Protein AF-A0A843GYS1-F1 (afdb_monomer_lite)

Structure (mmCIF, N/CA/C/O backbone):
data_AF-A0A843GYS1-F1
#
_entry.id   AF-A0A843GYS1-F1
#
loop_
_atom_site.group_PDB
_atom_site.id
_atom_site.type_symbol
_atom_site.label_atom_id
_atom_site.label_alt_id
_atom_site.label_comp_id
_atom_site.label_asym_id
_atom_site.label_entity_id
_atom_site.label_seq_id
_atom_site.pdbx_PDB_ins_code
_atom_site.Cartn_x
_atom_site.Cartn_y
_atom_site.Cartn_z
_atom_site.occupancy
_atom_site.B_iso_or_equi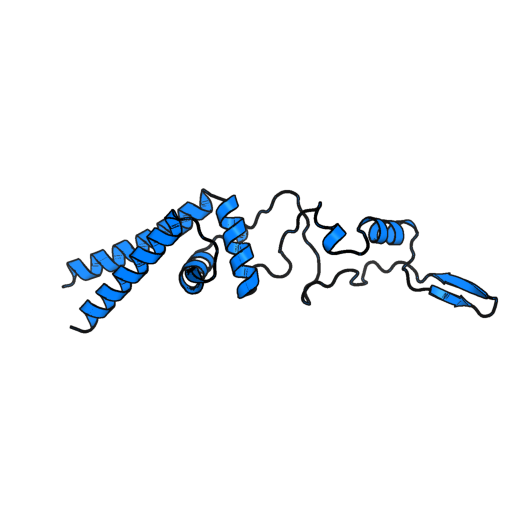v
_atom_site.auth_seq_id
_atom_site.auth_comp_id
_atom_site.auth_asym_id
_atom_site.auth_atom_id
_atom_site.pdbx_PDB_model_num
ATOM 1 N N . MET A 1 1 ? -19.217 -8.740 31.659 1.00 58.84 1 MET A N 1
ATOM 2 C CA . MET A 1 1 ? -17.855 -8.571 31.120 1.00 58.84 1 MET A CA 1
ATOM 3 C C . MET A 1 1 ? -17.724 -9.214 29.745 1.00 58.84 1 MET A C 1
ATOM 5 O O . MET A 1 1 ? -17.492 -8.463 28.813 1.00 58.84 1 MET A O 1
ATOM 9 N N . ASN A 1 2 ? -18.019 -10.513 29.574 1.00 72.31 2 ASN A N 1
ATOM 10 C CA . ASN A 1 2 ? -17.886 -11.196 28.269 1.00 72.31 2 ASN A CA 1
ATOM 11 C C . ASN A 1 2 ? -18.613 -10.509 27.099 1.00 72.31 2 ASN A C 1
ATOM 13 O O . ASN A 1 2 ? -17.998 -10.281 26.073 1.00 72.31 2 ASN A O 1
ATOM 17 N N . ASN A 1 3 ? -19.869 -10.076 27.270 1.00 86.62 3 ASN A N 1
ATOM 18 C CA . ASN A 1 3 ? -20.634 -9.476 26.164 1.00 86.62 3 ASN A CA 1
ATOM 19 C C . ASN A 1 3 ? -20.058 -8.137 25.653 1.00 86.62 3 ASN A C 1
ATOM 21 O O . ASN A 1 3 ? -20.211 -7.818 24.482 1.00 86.62 3 ASN A O 1
ATOM 25 N N . THR A 1 4 ? -19.425 -7.338 26.520 1.00 91.88 4 THR A N 1
ATOM 26 C CA . THR A 1 4 ? -18.817 -6.057 26.115 1.00 91.88 4 THR A CA 1
ATOM 27 C C . THR A 1 4 ? -17.493 -6.292 25.398 1.00 91.88 4 THR A C 1
ATOM 29 O O . THR A 1 4 ? -17.264 -5.695 24.355 1.00 91.88 4 THR A O 1
ATOM 32 N N . LEU A 1 5 ? -16.660 -7.194 25.926 1.00 92.94 5 LEU A N 1
ATOM 33 C CA . LEU A 1 5 ? -15.391 -7.566 25.303 1.00 92.94 5 LEU A CA 1
ATOM 34 C C . LEU A 1 5 ? -15.615 -8.203 23.922 1.00 92.94 5 LEU A C 1
ATOM 36 O O . LEU A 1 5 ? -15.028 -7.755 22.948 1.00 92.94 5 LEU A O 1
ATOM 40 N N . GLU A 1 6 ? -16.549 -9.155 23.817 1.00 94.31 6 GLU A N 1
ATOM 41 C CA . GLU A 1 6 ? -16.913 -9.804 22.547 1.00 94.31 6 GLU A CA 1
ATOM 42 C C . GLU A 1 6 ? -17.377 -8.797 21.483 1.00 94.31 6 GLU A C 1
ATOM 44 O O . GLU A 1 6 ? -17.076 -8.963 20.303 1.00 94.31 6 GLU A O 1
ATOM 49 N N . LYS A 1 7 ? -18.096 -7.741 21.887 1.00 95.94 7 LYS A N 1
ATOM 50 C CA . LYS A 1 7 ? -18.528 -6.669 20.978 1.00 95.94 7 LYS A CA 1
ATOM 51 C C . LYS A 1 7 ? -17.365 -5.816 20.488 1.00 95.94 7 LYS A C 1
ATOM 53 O O . LYS A 1 7 ? -17.325 -5.499 19.306 1.00 95.94 7 LYS A O 1
ATOM 58 N N . LEU A 1 8 ? -16.441 -5.454 21.377 1.00 96.75 8 LEU A N 1
ATOM 59 C CA . LEU A 1 8 ? -15.263 -4.658 21.025 1.00 96.75 8 LEU A CA 1
ATOM 60 C C . LEU A 1 8 ? -14.335 -5.432 20.084 1.00 96.75 8 LEU A C 1
ATOM 62 O O . LEU A 1 8 ? -13.939 -4.911 19.048 1.00 96.75 8 LEU A O 1
ATOM 66 N N . GLU A 1 9 ? -14.065 -6.702 20.388 1.00 94.88 9 GLU A N 1
ATOM 67 C CA . GLU A 1 9 ? -13.306 -7.583 19.493 1.00 94.88 9 GLU A CA 1
ATOM 68 C C . GLU A 1 9 ? -14.042 -7.824 18.164 1.00 94.88 9 GLU A C 1
ATOM 70 O O . GLU A 1 9 ? -13.409 -7.978 17.122 1.00 94.88 9 GLU A O 1
ATOM 75 N N . GLY A 1 10 ? -15.379 -7.864 18.194 1.00 97.06 10 GLY A N 1
ATOM 76 C CA . GLY A 1 10 ? -16.236 -7.870 17.009 1.00 97.06 10 GLY A CA 1
ATOM 77 C C . GLY A 1 10 ? -15.982 -6.665 16.113 1.00 97.06 10 GLY A C 1
ATOM 78 O O . GLY A 1 10 ? -15.594 -6.841 14.961 1.00 97.06 10 GLY A O 1
ATOM 79 N N . ARG A 1 11 ? -16.117 -5.459 16.673 1.00 97.38 11 ARG A N 1
ATOM 80 C CA . ARG A 1 11 ? -15.926 -4.205 15.940 1.00 97.38 11 ARG A CA 1
ATOM 81 C C . ARG A 1 11 ? -14.501 -4.052 15.406 1.00 97.38 11 ARG A C 1
ATOM 83 O O . ARG A 1 11 ? -14.336 -3.647 14.265 1.00 97.38 11 ARG A O 1
ATOM 90 N N . ALA A 1 12 ? -13.481 -4.444 16.172 1.00 96.56 12 ALA A N 1
ATOM 91 C CA . ALA A 1 12 ? -12.094 -4.412 15.701 1.00 96.56 12 ALA A CA 1
ATOM 92 C C . ALA A 1 12 ? -11.883 -5.256 14.426 1.00 96.56 12 ALA A C 1
ATOM 94 O O . ALA A 1 12 ? -11.177 -4.835 13.514 1.00 96.56 12 ALA A O 1
ATOM 95 N N . ARG A 1 13 ? -12.529 -6.430 14.335 1.00 96.12 13 ARG A N 1
ATOM 96 C CA . ARG A 1 13 ? -12.486 -7.275 13.126 1.00 96.12 13 ARG A CA 1
ATOM 97 C C . ARG A 1 13 ? -13.270 -6.674 11.958 1.00 96.12 13 ARG A C 1
ATOM 99 O O . ARG A 1 13 ? -12.852 -6.820 10.813 1.00 96.12 13 ARG A O 1
ATOM 106 N N . GLU A 1 14 ? -14.393 -6.020 12.243 1.00 97.62 14 GLU A N 1
ATOM 107 C CA . GLU A 1 14 ? -15.188 -5.314 11.230 1.00 97.62 14 GLU A CA 1
ATOM 108 C C . GLU A 1 14 ? -14.397 -4.156 10.619 1.00 97.62 14 GLU A C 1
ATOM 110 O O . GLU A 1 14 ? -14.315 -4.084 9.400 1.00 97.62 14 GLU A O 1
ATOM 115 N N . ILE A 1 15 ? -13.722 -3.340 11.438 1.00 97.94 15 ILE A N 1
ATOM 116 C CA . ILE A 1 15 ? -12.870 -2.237 10.964 1.00 97.94 15 ILE A CA 1
ATOM 117 C C . ILE A 1 15 ? -11.791 -2.739 10.000 1.00 97.94 15 ILE A C 1
ATOM 119 O O . ILE A 1 15 ? -11.570 -2.146 8.951 1.00 97.94 15 ILE A O 1
ATOM 123 N N . HIS A 1 16 ? -11.137 -3.856 10.323 1.00 97.19 16 HIS A N 1
ATOM 124 C CA . HIS A 1 16 ? -10.115 -4.441 9.450 1.00 97.19 16 HIS A CA 1
ATOM 125 C C . HIS A 1 16 ? -10.684 -4.819 8.072 1.00 97.19 16 HIS A C 1
ATOM 127 O O . HIS A 1 16 ? -10.094 -4.523 7.037 1.00 97.19 16 HIS A O 1
ATOM 133 N N . THR A 1 17 ? -11.894 -5.385 8.067 1.00 97.56 17 THR A N 1
ATOM 134 C CA . THR A 1 17 ? -12.623 -5.730 6.837 1.00 97.56 17 THR A CA 1
ATOM 135 C C . THR A 1 17 ? -13.075 -4.481 6.071 1.00 97.56 17 THR A C 1
ATOM 137 O O . THR A 1 17 ? -13.046 -4.475 4.846 1.00 97.56 17 THR A O 1
ATOM 140 N N . GLU A 1 18 ? -13.482 -3.421 6.773 1.00 98.31 18 GLU A N 1
ATOM 141 C CA . GLU A 1 18 ? -13.870 -2.136 6.175 1.00 98.31 18 GLU A CA 1
ATOM 142 C C . GLU A 1 18 ? -12.686 -1.473 5.465 1.00 98.31 18 GLU A C 1
ATOM 144 O O . GLU A 1 18 ? -12.832 -1.065 4.317 1.00 98.31 18 GLU A O 1
ATOM 149 N N . ILE A 1 19 ? -11.503 -1.454 6.089 1.00 98.12 19 ILE A N 1
ATOM 150 C CA . ILE A 1 19 ? -10.278 -0.933 5.464 1.00 98.12 19 ILE A CA 1
ATOM 151 C C . ILE A 1 19 ? -9.921 -1.745 4.210 1.00 98.12 19 ILE A C 1
ATOM 153 O O . ILE A 1 19 ? -9.611 -1.163 3.173 1.00 98.12 19 ILE A O 1
ATOM 157 N N . TYR A 1 20 ? -9.991 -3.080 4.282 1.00 97.81 20 TYR A N 1
ATOM 158 C CA . TYR A 1 20 ? -9.735 -3.941 3.123 1.00 97.81 20 TYR A CA 1
ATOM 159 C C . TYR A 1 20 ? -10.680 -3.624 1.958 1.00 97.81 20 TYR A C 1
ATOM 161 O O . TYR A 1 20 ? -10.227 -3.360 0.848 1.00 97.81 20 TYR A O 1
ATOM 169 N N . ASN A 1 21 ? -11.991 -3.621 2.220 1.00 97.81 21 ASN A N 1
ATOM 170 C CA . ASN A 1 21 ? -13.000 -3.381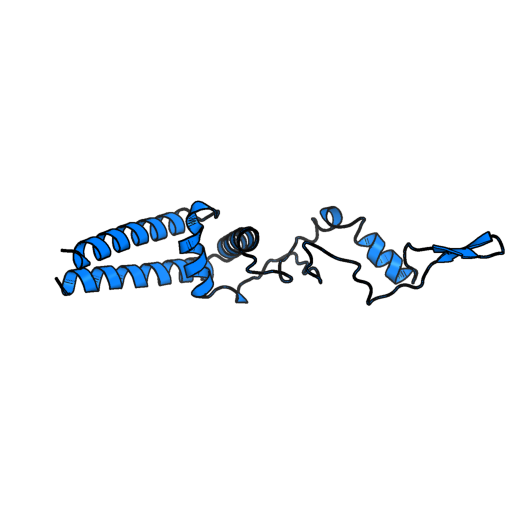 1.189 1.00 97.81 21 ASN A CA 1
ATOM 171 C C . ASN A 1 21 ? -12.882 -1.974 0.599 1.00 97.81 21 ASN A C 1
ATOM 173 O O . ASN A 1 21 ? -13.067 -1.803 -0.600 1.00 97.81 21 ASN A O 1
ATOM 177 N N . TYR A 1 22 ? -12.547 -0.977 1.421 1.00 98.12 22 TYR A N 1
ATOM 178 C CA . TYR A 1 22 ? -12.304 0.372 0.932 1.00 98.12 22 TYR A CA 1
ATOM 179 C C . TYR A 1 22 ? -11.197 0.382 -0.125 1.00 98.12 22 TYR A C 1
ATOM 181 O O . TYR A 1 22 ? -11.388 0.945 -1.197 1.00 98.12 22 TYR A O 1
ATOM 189 N N . PHE A 1 23 ? -10.060 -0.264 0.139 1.00 97.19 23 PHE A N 1
ATOM 190 C CA . PHE A 1 23 ? -8.958 -0.305 -0.823 1.00 97.19 23 PHE A CA 1
ATOM 191 C C . PHE A 1 23 ? -9.253 -1.174 -2.054 1.00 97.19 23 PHE A C 1
ATOM 193 O O . PHE A 1 23 ? -8.758 -0.861 -3.132 1.00 97.19 23 PHE A O 1
ATOM 200 N N . ASP A 1 24 ? -10.088 -2.210 -1.925 1.00 96.94 24 ASP A N 1
ATOM 201 C CA . ASP A 1 24 ? -10.574 -3.009 -3.066 1.00 96.94 24 ASP A CA 1
ATOM 202 C C . ASP A 1 24 ? -11.473 -2.179 -4.000 1.00 96.94 24 ASP A C 1
ATOM 204 O O . ASP A 1 24 ? -11.434 -2.323 -5.220 1.00 96.94 24 ASP A O 1
ATOM 208 N N . GLU A 1 25 ? -12.269 -1.270 -3.430 1.00 97.00 25 GLU A N 1
ATOM 209 C CA . GLU A 1 25 ? -13.180 -0.398 -4.177 1.00 97.00 25 GLU A CA 1
ATOM 210 C C . GLU A 1 25 ? -12.519 0.906 -4.672 1.00 97.00 25 GLU A C 1
ATOM 212 O O . GLU A 1 25 ? -13.041 1.536 -5.594 1.00 97.00 25 GLU A O 1
ATOM 217 N N . ASN A 1 26 ? -11.381 1.307 -4.092 1.00 96.31 26 ASN A N 1
ATOM 218 C CA . ASN A 1 26 ? -10.681 2.568 -4.371 1.00 96.31 26 ASN A CA 1
ATOM 219 C C . ASN A 1 26 ? -9.211 2.316 -4.758 1.00 96.31 26 ASN A C 1
ATOM 221 O O . ASN A 1 26 ? -8.281 2.585 -3.994 1.00 96.31 26 ASN A O 1
ATOM 225 N N . GLU A 1 27 ? -9.010 1.812 -5.979 1.00 93.19 27 GLU A N 1
ATOM 226 C CA . GLU A 1 27 ? -7.702 1.401 -6.515 1.00 93.19 27 GLU A CA 1
ATOM 227 C C . GLU A 1 27 ? -6.642 2.519 -6.493 1.00 93.19 27 GLU A C 1
ATOM 229 O O . GLU A 1 27 ? -5.490 2.267 -6.144 1.00 93.19 27 GLU A O 1
ATOM 234 N N . ASP A 1 28 ? -7.011 3.762 -6.814 1.00 92.06 28 ASP A N 1
ATOM 235 C CA . ASP A 1 28 ? -6.072 4.894 -6.823 1.00 92.06 28 ASP A CA 1
ATOM 236 C C . ASP A 1 28 ? -5.514 5.189 -5.421 1.00 92.06 28 ASP A C 1
ATOM 238 O O . ASP A 1 28 ? -4.305 5.387 -5.247 1.00 92.06 28 ASP A O 1
ATOM 242 N N . ASP A 1 29 ? -6.385 5.170 -4.410 1.00 95.25 29 ASP A N 1
ATOM 243 C CA . ASP A 1 29 ? -6.002 5.388 -3.015 1.00 95.25 29 ASP A CA 1
ATOM 244 C C . ASP A 1 29 ? -5.154 4.223 -2.498 1.00 95.25 29 ASP A C 1
ATOM 246 O O . ASP A 1 29 ? -4.157 4.438 -1.803 1.00 95.25 29 ASP A O 1
ATOM 250 N N . PHE A 1 30 ? -5.495 2.992 -2.892 1.00 94.50 30 PHE A N 1
ATOM 251 C CA . PHE A 1 30 ? -4.690 1.808 -2.608 1.00 94.50 30 PHE A CA 1
ATOM 252 C C . PHE A 1 30 ? -3.287 1.914 -3.214 1.00 94.50 30 PHE A C 1
ATOM 254 O O . PHE A 1 30 ? -2.294 1.779 -2.494 1.00 94.50 30 PHE A O 1
ATOM 261 N N . ASN A 1 31 ? -3.194 2.217 -4.511 1.00 91.31 31 ASN A N 1
ATOM 262 C CA . ASN A 1 31 ? -1.931 2.354 -5.228 1.00 91.31 31 ASN A CA 1
ATOM 263 C C . ASN A 1 31 ? -1.037 3.423 -4.589 1.00 91.31 31 ASN A C 1
ATOM 265 O O . ASN A 1 31 ? 0.179 3.246 -4.478 1.00 91.31 31 ASN A O 1
ATOM 269 N N . LYS A 1 32 ? -1.631 4.524 -4.121 1.00 91.06 32 LYS A N 1
ATOM 270 C CA . LYS A 1 32 ? -0.897 5.570 -3.415 1.00 91.06 32 LYS A CA 1
ATOM 271 C C . LYS A 1 32 ? -0.419 5.111 -2.033 1.00 91.06 32 LYS A C 1
ATOM 273 O O . LYS A 1 32 ? 0.753 5.308 -1.703 1.00 91.06 32 LYS A O 1
ATOM 278 N N . ALA A 1 33 ? -1.290 4.478 -1.248 1.00 92.19 33 ALA A N 1
ATOM 279 C CA . ALA A 1 33 ? -0.960 3.996 0.091 1.00 92.19 33 ALA A CA 1
ATOM 280 C C . ALA A 1 33 ? 0.153 2.933 0.069 1.00 92.19 33 ALA A C 1
ATOM 282 O O . ALA A 1 33 ? 1.066 2.980 0.897 1.00 92.19 33 ALA A O 1
ATOM 283 N N . ILE A 1 34 ? 0.126 2.002 -0.892 1.00 90.75 34 ILE A N 1
ATOM 284 C CA . ILE A 1 34 ? 1.146 0.952 -0.996 1.00 90.75 34 ILE A CA 1
ATOM 285 C C . ILE A 1 34 ? 2.502 1.481 -1.483 1.00 90.75 34 ILE A C 1
ATOM 287 O O . ILE A 1 34 ? 3.534 1.018 -1.005 1.00 90.75 34 ILE A O 1
ATOM 291 N N . GLU A 1 35 ? 2.541 2.488 -2.360 1.00 88.25 35 GLU A N 1
ATOM 292 C CA . GLU A 1 35 ? 3.799 3.139 -2.761 1.00 88.25 35 GLU A CA 1
ATOM 293 C C . GLU A 1 35 ? 4.441 3.948 -1.624 1.00 88.25 35 GLU A C 1
ATOM 295 O O . GLU A 1 35 ? 5.673 3.976 -1.485 1.00 88.25 35 GLU A O 1
ATOM 300 N N . ASP A 1 36 ? 3.623 4.603 -0.799 1.00 88.38 36 ASP A N 1
ATOM 301 C CA . ASP A 1 36 ? 4.101 5.309 0.391 1.00 88.38 36 ASP A CA 1
ATOM 302 C C . ASP A 1 36 ? 4.621 4.305 1.436 1.00 88.38 36 ASP A C 1
ATOM 304 O O . ASP A 1 36 ? 5.704 4.504 1.996 1.00 88.38 36 ASP A O 1
ATOM 308 N N . LEU A 1 37 ? 3.925 3.176 1.621 1.00 88.25 37 LEU A N 1
ATOM 309 C CA . LEU A 1 37 ? 4.369 2.075 2.480 1.00 88.25 37 LEU A CA 1
ATOM 310 C C . LEU A 1 37 ? 5.667 1.425 1.972 1.00 88.25 37 LEU A C 1
ATOM 312 O O . LEU A 1 37 ? 6.580 1.169 2.759 1.00 88.25 37 LEU A O 1
ATOM 316 N N . ASP A 1 38 ? 5.789 1.195 0.663 1.00 83.94 38 ASP A N 1
ATOM 317 C CA . ASP A 1 38 ? 6.999 0.664 0.028 1.00 83.94 38 ASP A CA 1
ATOM 318 C C . ASP A 1 38 ? 8.209 1.569 0.251 1.00 83.94 38 ASP A C 1
ATOM 320 O O . ASP A 1 38 ? 9.299 1.092 0.562 1.00 83.94 38 ASP A O 1
ATOM 324 N N . SER A 1 39 ? 8.003 2.883 0.187 1.00 74.44 39 SER A N 1
ATOM 325 C CA . SER A 1 39 ? 9.063 3.861 0.438 1.00 74.44 39 SER A CA 1
ATOM 326 C C . SER A 1 39 ? 9.601 3.798 1.880 1.00 74.44 39 SER A C 1
ATOM 328 O O . SER A 1 39 ? 10.721 4.248 2.128 1.00 74.44 39 SER A O 1
ATOM 330 N N . TYR A 1 40 ? 8.831 3.232 2.819 1.00 67.94 40 TYR A N 1
ATOM 331 C CA . TYR A 1 40 ? 9.204 3.077 4.226 1.00 67.94 40 TYR A CA 1
ATOM 332 C C . TYR A 1 40 ? 9.761 1.682 4.572 1.00 67.94 40 TYR A C 1
ATOM 334 O O . TYR A 1 40 ? 10.777 1.596 5.263 1.00 67.94 40 TYR A O 1
ATOM 342 N N . ASP A 1 41 ? 9.125 0.600 4.098 1.00 71.31 41 ASP A N 1
ATOM 343 C CA . ASP A 1 41 ? 9.407 -0.793 4.519 1.00 71.31 41 ASP A CA 1
ATOM 344 C C . ASP A 1 41 ? 9.809 -1.733 3.357 1.00 71.31 41 ASP A C 1
ATOM 346 O O . ASP A 1 41 ? 10.167 -2.887 3.590 1.00 71.31 41 ASP A O 1
ATOM 350 N N . GLY A 1 42 ? 9.780 -1.262 2.102 1.00 68.44 42 GLY A N 1
ATOM 351 C CA . GLY A 1 42 ? 10.093 -2.055 0.905 1.00 68.44 42 GLY A CA 1
ATOM 352 C C . GLY A 1 42 ? 9.082 -3.178 0.669 1.00 68.44 42 GLY A C 1
ATOM 353 O O . GLY A 1 42 ? 9.400 -4.346 0.841 1.00 68.44 42 GLY A O 1
ATOM 354 N N . HIS A 1 43 ? 7.842 -2.842 0.327 1.00 70.31 43 HIS A N 1
ATOM 355 C CA . HIS A 1 43 ? 6.752 -3.811 0.149 1.00 70.31 43 HIS A CA 1
ATOM 356 C C . HIS A 1 43 ? 6.622 -4.319 -1.293 1.00 70.31 43 HIS A C 1
ATOM 358 O O . HIS A 1 43 ? 6.227 -5.463 -1.518 1.00 70.31 43 HIS A O 1
ATOM 364 N N . ILE A 1 44 ? 6.974 -3.479 -2.264 1.00 71.12 44 ILE A N 1
ATOM 365 C CA . ILE A 1 44 ? 6.810 -3.715 -3.700 1.00 71.12 44 ILE A CA 1
ATOM 366 C C . ILE A 1 44 ? 8.166 -4.055 -4.351 1.00 71.12 44 ILE A C 1
ATOM 368 O O . ILE A 1 44 ? 8.216 -4.893 -5.255 1.00 71.12 44 ILE A O 1
ATOM 372 N N . TYR A 1 45 ? 9.276 -3.484 -3.860 1.00 70.56 45 TYR A N 1
ATOM 373 C CA . TYR A 1 45 ? 10.640 -3.702 -4.381 1.00 70.56 45 TYR A CA 1
ATOM 374 C C . TYR A 1 45 ? 10.754 -3.459 -5.908 1.00 70.56 45 TYR A C 1
ATOM 376 O O . TYR A 1 45 ? 10.388 -2.390 -6.391 1.00 70.56 45 TYR A O 1
ATOM 384 N N . ASP A 1 46 ? 11.265 -4.441 -6.672 1.00 64.12 46 ASP A N 1
ATOM 385 C CA . ASP A 1 46 ? 11.479 -4.391 -8.132 1.00 64.12 46 ASP A CA 1
ATOM 386 C C . ASP A 1 46 ? 10.180 -4.175 -8.931 1.00 64.12 46 ASP A C 1
ATOM 388 O O . ASP A 1 46 ? 10.226 -3.811 -10.102 1.00 64.1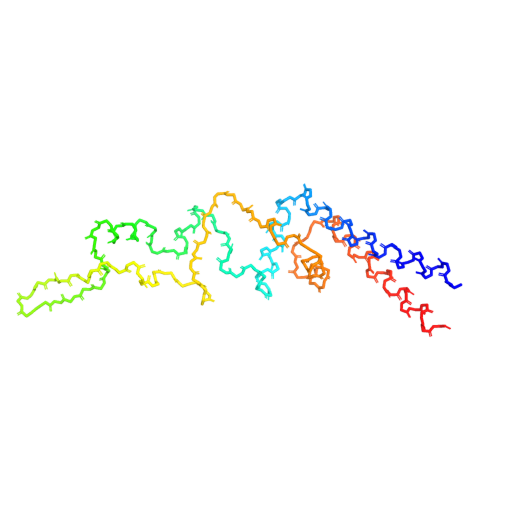2 46 ASP A O 1
ATOM 392 N N . ASN A 1 47 ? 9.013 -4.401 -8.321 1.00 69.19 47 ASN A N 1
ATOM 393 C CA . ASN A 1 47 ? 7.731 -4.331 -9.020 1.00 69.19 47 ASN A CA 1
ATOM 394 C C . ASN A 1 47 ? 7.110 -2.929 -9.005 1.00 69.19 47 ASN A C 1
ATOM 396 O O . ASN A 1 47 ? 5.974 -2.771 -9.450 1.00 69.19 47 ASN A O 1
ATOM 400 N N . ARG A 1 48 ? 7.817 -1.918 -8.476 1.00 74.88 48 ARG A N 1
ATOM 401 C CA . ARG A 1 48 ? 7.305 -0.549 -8.433 1.00 74.88 48 ARG A CA 1
ATOM 402 C C . ARG A 1 48 ? 7.137 -0.016 -9.851 1.00 74.88 48 ARG A C 1
ATOM 404 O O . ARG A 1 48 ? 8.064 -0.053 -10.661 1.00 74.88 48 ARG A O 1
ATOM 411 N N . CYS A 1 49 ? 5.937 0.470 -10.121 1.00 72.81 49 CYS A N 1
ATOM 412 C CA . CYS A 1 49 ? 5.556 1.071 -11.377 1.00 72.81 49 CYS A CA 1
ATOM 413 C C . CYS A 1 49 ? 5.960 2.547 -11.394 1.00 72.81 49 CYS A C 1
ATOM 415 O O . CYS A 1 49 ? 5.673 3.295 -10.456 1.00 72.81 49 CYS A O 1
ATOM 417 N N . TYR A 1 50 ? 6.602 2.961 -12.479 1.00 70.62 50 TYR A N 1
ATOM 418 C CA . TYR A 1 50 ? 6.925 4.358 -12.752 1.00 70.62 50 TYR A CA 1
ATOM 419 C C . TYR A 1 50 ? 6.206 4.820 -14.010 1.00 70.62 50 TYR A C 1
ATOM 421 O O . TYR A 1 50 ? 6.057 4.048 -14.966 1.00 70.62 50 TYR A O 1
ATOM 429 N N . ASP A 1 51 ? 5.792 6.086 -14.010 1.00 68.44 51 ASP A N 1
ATOM 430 C CA . ASP A 1 51 ? 5.216 6.686 -15.203 1.00 68.44 51 ASP A CA 1
ATOM 431 C C . ASP A 1 51 ? 6.275 6.738 -16.315 1.00 68.44 51 ASP A C 1
ATOM 433 O O . ASP A 1 51 ? 7.447 7.061 -16.102 1.00 68.44 51 ASP A O 1
ATOM 437 N N . MET A 1 52 ? 5.841 6.411 -17.528 1.00 67.00 52 MET A N 1
ATOM 438 C CA . MET A 1 52 ? 6.647 6.506 -18.737 1.00 67.00 52 MET A CA 1
ATOM 439 C C . MET A 1 52 ? 7.081 7.941 -19.046 1.00 67.00 52 MET A C 1
ATOM 441 O O . MET A 1 52 ? 8.091 8.125 -19.723 1.00 67.00 52 MET A O 1
ATOM 445 N N . GLU A 1 53 ? 6.340 8.951 -18.591 1.00 66.50 53 GLU A N 1
ATOM 446 C CA . GLU A 1 53 ? 6.732 10.356 -18.758 1.00 66.50 53 GLU A CA 1
ATOM 447 C C . GLU A 1 53 ? 7.857 10.765 -17.795 1.00 66.50 53 GLU A C 1
ATOM 449 O O . GLU A 1 53 ? 8.711 11.575 -18.151 1.00 66.50 53 GLU A O 1
ATOM 454 N N . GLU A 1 54 ? 7.918 10.150 -16.612 1.00 65.31 54 GLU A N 1
ATOM 455 C CA . GLU A 1 54 ? 8.968 10.380 -15.609 1.00 65.31 54 GLU A CA 1
ATOM 456 C C . GLU A 1 54 ? 10.242 9.583 -15.906 1.00 65.31 54 GLU A C 1
ATOM 458 O O . GLU A 1 54 ? 11.261 9.742 -15.238 1.00 65.31 54 GLU A O 1
ATOM 463 N N . LEU A 1 55 ? 10.211 8.738 -16.940 1.00 67.06 55 LEU A N 1
ATOM 464 C CA . LEU A 1 55 ? 11.315 7.886 -17.356 1.00 67.06 55 LEU A CA 1
ATOM 465 C C . LEU A 1 55 ? 12.599 8.729 -17.509 1.00 67.06 55 LEU A C 1
ATOM 467 O O . LEU A 1 55 ? 13.610 8.418 -16.890 1.00 67.06 55 LEU A O 1
ATOM 471 N N . ASP A 1 56 ? 12.551 9.866 -18.208 1.00 63.38 56 ASP A N 1
ATOM 472 C CA . ASP A 1 56 ? 13.702 10.772 -18.388 1.00 63.38 56 ASP A CA 1
ATOM 473 C C . ASP A 1 56 ? 14.292 11.344 -17.077 1.00 63.38 56 ASP A C 1
ATOM 475 O O . ASP A 1 56 ? 15.446 11.770 -17.071 1.00 63.38 56 ASP A O 1
ATOM 479 N N . GLU A 1 57 ? 13.563 11.330 -15.954 1.00 63.53 57 GLU A N 1
ATOM 480 C CA . GLU A 1 57 ? 14.105 11.706 -14.636 1.00 63.53 57 GLU A CA 1
ATOM 481 C C . GLU A 1 57 ? 15.009 10.612 -14.038 1.00 63.53 57 GLU A C 1
ATOM 483 O O . GLU A 1 57 ? 15.865 10.891 -13.192 1.00 63.53 57 GLU A O 1
ATOM 488 N N . PHE A 1 58 ? 14.860 9.371 -14.511 1.00 58.53 58 PHE A N 1
ATOM 489 C CA . PHE A 1 58 ? 15.599 8.194 -14.053 1.00 58.53 58 PHE A CA 1
ATOM 490 C C . PHE A 1 58 ? 16.707 7.732 -15.022 1.00 58.53 58 PHE A C 1
ATOM 492 O O . PHE A 1 58 ? 17.542 6.911 -14.626 1.00 58.53 58 PHE A O 1
ATOM 499 N N . TYR A 1 59 ? 16.774 8.250 -16.259 1.00 60.34 59 TYR A N 1
ATOM 500 C CA . TYR A 1 59 ? 17.806 7.875 -17.248 1.00 60.34 59 TYR A CA 1
ATOM 501 C C . TYR A 1 59 ? 18.508 9.081 -17.878 1.00 60.34 59 TYR A C 1
ATOM 503 O O . TYR A 1 59 ? 17.983 10.182 -17.936 1.00 60.34 59 TYR A O 1
ATOM 511 N N . ASN A 1 60 ? 19.680 8.833 -18.473 1.00 57.03 60 ASN A N 1
ATOM 512 C CA . ASN A 1 60 ? 20.294 9.780 -19.414 1.00 57.03 60 ASN A CA 1
ATOM 513 C C . ASN A 1 60 ? 19.553 9.855 -20.769 1.00 57.03 60 ASN A C 1
ATOM 515 O O . ASN A 1 60 ? 19.797 10.785 -21.532 1.00 57.03 60 ASN A O 1
ATOM 519 N N . SER A 1 61 ? 18.656 8.898 -21.044 1.00 62.00 61 SER A N 1
ATOM 520 C CA . SER A 1 61 ? 17.451 8.967 -21.889 1.00 62.00 61 SER A CA 1
ATOM 521 C C . SER A 1 61 ? 17.056 7.528 -22.292 1.00 62.00 61 SER A C 1
ATOM 523 O O . SER A 1 61 ? 17.925 6.743 -22.682 1.00 62.00 61 SER A O 1
ATOM 525 N N . PRO A 1 62 ? 15.771 7.143 -22.283 1.00 64.06 62 PRO A N 1
ATOM 526 C CA . PRO A 1 62 ? 15.273 5.889 -22.863 1.00 64.06 62 PRO A CA 1
ATOM 527 C C . PRO A 1 62 ? 15.652 5.741 -24.336 1.00 64.06 62 PRO A C 1
ATOM 529 O O . PRO A 1 62 ? 15.936 4.637 -24.809 1.00 64.06 62 PRO A O 1
ATOM 532 N N . LEU A 1 63 ? 15.717 6.874 -25.043 1.00 68.12 63 LEU A N 1
ATOM 533 C CA . LEU A 1 63 ? 16.199 6.944 -26.412 1.00 68.12 63 LEU A CA 1
ATOM 534 C C . LEU A 1 63 ? 17.640 6.451 -26.503 1.00 68.12 63 LEU A C 1
ATOM 536 O O . LEU A 1 63 ? 17.948 5.699 -27.411 1.00 68.12 63 LEU A O 1
ATOM 540 N N . GLU A 1 64 ? 18.499 6.777 -25.541 1.00 69.62 64 GLU A N 1
ATOM 541 C CA . GLU A 1 64 ? 19.897 6.353 -25.546 1.00 69.62 64 GLU A CA 1
ATOM 542 C C . GLU A 1 64 ? 20.037 4.829 -25.383 1.00 69.62 64 GLU A C 1
ATOM 544 O O . GLU A 1 64 ? 20.839 4.191 -26.066 1.00 69.62 64 GLU A O 1
ATOM 549 N N . ALA A 1 65 ? 19.228 4.206 -24.521 1.00 69.94 65 ALA A N 1
ATOM 550 C CA . ALA A 1 65 ? 19.195 2.748 -24.390 1.00 69.94 65 ALA A CA 1
ATOM 551 C C . ALA A 1 65 ? 18.678 2.075 -25.676 1.00 69.94 65 ALA A C 1
ATOM 553 O O . ALA A 1 65 ? 19.259 1.088 -26.140 1.00 69.94 65 ALA A O 1
ATOM 554 N N . MET A 1 66 ? 17.629 2.639 -26.286 1.00 69.44 66 MET A N 1
ATOM 555 C CA . MET A 1 66 ? 17.112 2.182 -27.579 1.00 69.44 66 MET A CA 1
ATOM 556 C C . MET A 1 66 ? 18.124 2.393 -28.713 1.00 69.44 66 MET A C 1
ATOM 558 O O . MET A 1 66 ? 18.279 1.514 -29.557 1.00 69.44 66 MET A O 1
ATOM 562 N N . GLU A 1 67 ? 18.853 3.506 -28.721 1.00 71.31 67 GLU A N 1
ATOM 563 C CA . GLU A 1 67 ? 19.908 3.818 -29.683 1.00 71.31 67 GLU A CA 1
ATOM 564 C C . GLU A 1 67 ? 21.079 2.847 -29.537 1.00 71.31 67 GLU A C 1
ATOM 566 O O . GLU A 1 67 ? 21.533 2.297 -30.535 1.00 71.31 67 GLU A O 1
ATOM 571 N N . ARG A 1 68 ? 21.527 2.544 -28.315 1.00 75.25 68 ARG A N 1
ATOM 572 C CA . ARG A 1 68 ? 22.580 1.543 -28.061 1.00 75.25 68 ARG A CA 1
ATOM 573 C C . ARG A 1 68 ? 22.178 0.154 -28.564 1.00 75.25 68 ARG A C 1
ATOM 575 O O . ARG A 1 68 ? 22.979 -0.525 -29.209 1.00 75.25 68 ARG A O 1
ATOM 582 N N . ALA A 1 69 ? 20.926 -0.247 -28.336 1.00 71.62 69 ALA A N 1
ATOM 583 C CA . ALA A 1 69 ? 20.382 -1.492 -28.875 1.00 71.62 69 ALA A CA 1
ATOM 584 C C . ALA A 1 69 ? 20.292 -1.466 -30.414 1.00 71.62 69 ALA A C 1
ATOM 586 O O . ALA A 1 69 ? 20.663 -2.438 -31.071 1.00 71.62 69 ALA A O 1
ATOM 587 N N . PHE A 1 70 ? 19.843 -0.349 -30.993 1.00 72.38 70 PHE A N 1
ATOM 588 C CA . PHE A 1 70 ? 19.680 -0.168 -32.437 1.00 72.38 7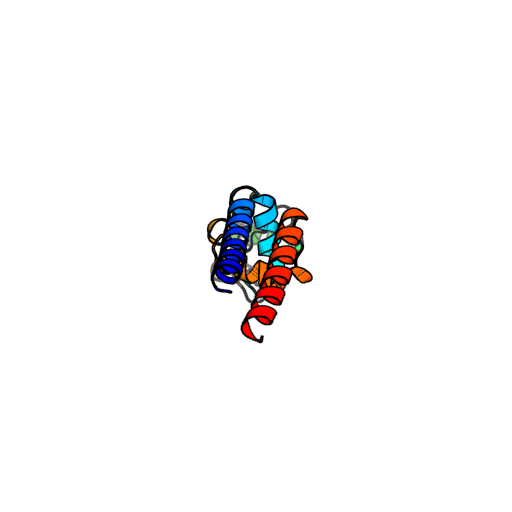0 PHE A CA 1
ATOM 589 C C . PHE A 1 70 ? 21.019 -0.133 -33.189 1.00 72.38 70 PHE A C 1
ATOM 591 O O . PHE A 1 70 ? 21.178 -0.812 -34.202 1.00 72.38 70 PHE A O 1
ATOM 598 N N . TYR A 1 71 ? 21.996 0.623 -32.686 1.00 78.00 71 TYR A N 1
ATOM 599 C CA . TYR A 1 71 ? 23.342 0.722 -33.253 1.00 78.00 71 TYR A CA 1
ATOM 600 C C . TYR A 1 71 ? 24.244 -0.457 -32.859 1.00 78.00 71 TYR A C 1
ATOM 602 O O . TYR A 1 71 ? 25.330 -0.619 -33.419 1.00 78.00 71 TYR A O 1
ATOM 610 N N . GLY A 1 72 ? 23.791 -1.313 -31.938 1.00 77.00 72 GLY A N 1
ATOM 611 C CA . GLY A 1 72 ? 24.469 -2.548 -31.552 1.00 77.00 72 GLY A CA 1
ATOM 612 C C . GLY A 1 72 ? 25.752 -2.329 -30.751 1.00 77.00 72 GLY A C 1
ATOM 613 O O . GLY A 1 72 ? 26.609 -3.218 -30.724 1.00 77.00 72 GLY A O 1
ATOM 614 N N . HIS A 1 73 ? 25.900 -1.176 -30.098 1.00 79.06 73 HIS A N 1
ATOM 615 C CA . HIS A 1 73 ? 27.076 -0.856 -29.301 1.00 79.06 73 HIS A CA 1
ATOM 616 C C . HIS A 1 73 ? 26.735 -0.099 -28.012 1.00 79.06 73 HIS A C 1
ATOM 618 O O . HIS A 1 73 ? 25.787 0.677 -27.947 1.00 79.06 73 HIS A O 1
ATOM 624 N N . ASP A 1 74 ? 27.546 -0.313 -26.982 1.00 75.19 74 ASP A N 1
ATOM 625 C CA . ASP A 1 74 ? 27.501 0.426 -25.721 1.00 75.19 74 ASP A CA 1
ATOM 626 C C . ASP A 1 74 ? 28.281 1.754 -25.821 1.00 75.19 74 ASP A C 1
ATOM 628 O O . ASP A 1 74 ? 28.994 2.015 -26.791 1.00 75.19 74 ASP A O 1
ATOM 632 N N . GLU A 1 75 ? 28.178 2.596 -24.787 1.00 69.31 75 GLU A N 1
ATOM 633 C CA . GLU A 1 75 ? 28.940 3.854 -24.666 1.00 69.31 75 GLU A CA 1
ATOM 634 C C . GLU A 1 75 ? 30.440 3.628 -24.442 1.00 69.31 75 GLU A C 1
ATOM 636 O O . GLU A 1 75 ? 31.267 4.450 -24.826 1.00 69.31 75 GLU A O 1
ATOM 641 N N . ASN A 1 76 ? 30.812 2.493 -23.845 1.00 68.69 76 ASN A N 1
ATOM 642 C CA . ASN A 1 76 ? 32.213 2.166 -23.623 1.00 68.69 76 ASN A CA 1
ATOM 643 C C . ASN A 1 76 ? 32.909 1.965 -24.970 1.00 68.69 76 ASN A C 1
ATOM 645 O O . ASN A 1 76 ? 32.527 1.093 -25.750 1.00 68.69 76 ASN A O 1
ATOM 649 N N . TYR A 1 77 ? 33.972 2.724 -25.205 1.00 76.50 77 TYR A N 1
ATOM 650 C CA . TYR A 1 77 ? 34.828 2.575 -26.370 1.00 76.50 77 TYR 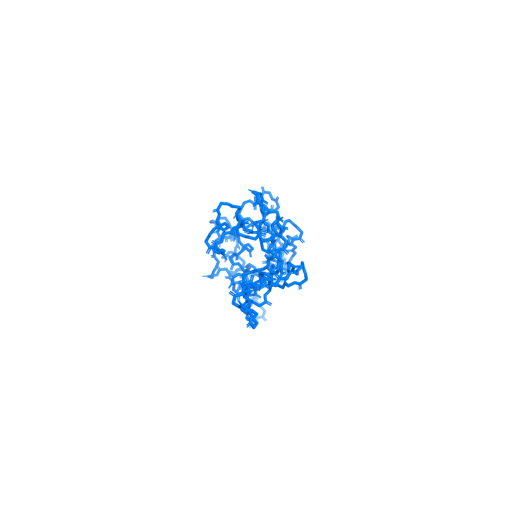A CA 1
ATOM 651 C C . TYR A 1 77 ? 36.292 2.491 -25.952 1.00 76.50 77 TYR A C 1
ATOM 653 O O . TYR A 1 77 ? 36.688 2.946 -24.877 1.00 76.50 77 TYR A O 1
ATOM 661 N N . TYR A 1 78 ? 37.112 1.922 -26.825 1.00 80.38 78 TYR A N 1
ATOM 662 C CA . TYR A 1 78 ? 38.562 2.003 -26.723 1.00 80.38 78 TYR A CA 1
ATOM 663 C C . TYR A 1 78 ? 39.149 2.456 -28.054 1.00 80.38 78 TYR A C 1
ATOM 665 O O . TYR A 1 78 ? 38.570 2.234 -29.116 1.00 80.38 78 TYR A O 1
ATOM 673 N N . THR A 1 79 ? 40.306 3.107 -28.000 1.00 83.44 79 THR A N 1
ATOM 674 C CA . THR A 1 79 ? 41.060 3.460 -29.203 1.00 83.44 79 THR A CA 1
ATOM 675 C C . THR A 1 79 ? 42.054 2.347 -29.505 1.00 83.44 79 THR A C 1
ATOM 677 O O . THR A 1 79 ? 42.833 1.954 -28.634 1.00 83.44 79 THR A O 1
ATOM 680 N N . ASP A 1 80 ? 42.024 1.813 -30.723 1.00 83.81 80 ASP A N 1
ATOM 681 C CA . ASP A 1 80 ? 42.999 0.815 -31.157 1.00 83.81 80 ASP A CA 1
ATOM 682 C C . ASP A 1 80 ? 44.393 1.429 -31.405 1.00 83.81 80 ASP A C 1
ATOM 684 O O . ASP A 1 80 ? 44.592 2.646 -31.384 1.00 83.81 80 ASP A O 1
ATOM 688 N N . SER A 1 81 ? 45.390 0.583 -31.675 1.00 83.00 81 SER A N 1
ATOM 689 C CA . SER A 1 81 ? 46.768 1.023 -31.951 1.00 83.00 81 SER A CA 1
ATOM 690 C C . SER A 1 81 ? 46.926 1.852 -33.233 1.00 83.00 81 SER A C 1
ATOM 692 O O . SER A 1 81 ? 48.016 2.354 -33.502 1.00 83.00 81 SER A O 1
ATOM 694 N N . THR A 1 82 ? 45.875 1.961 -34.047 1.00 89.19 82 THR A N 1
ATOM 695 C CA . THR A 1 82 ? 45.833 2.744 -35.287 1.00 89.19 82 THR A CA 1
ATOM 696 C C . THR A 1 82 ? 45.036 4.044 -35.148 1.00 89.19 82 THR A C 1
ATOM 698 O O . THR A 1 82 ? 44.982 4.822 -36.097 1.00 89.19 82 THR A O 1
ATOM 701 N N . GLY A 1 83 ? 44.489 4.324 -33.960 1.00 83.31 83 GLY A N 1
ATOM 702 C CA . GLY A 1 83 ? 43.741 5.544 -33.667 1.00 83.31 83 GLY A CA 1
ATOM 703 C C . GLY A 1 83 ? 42.239 5.450 -33.939 1.00 83.31 83 GLY A C 1
ATOM 704 O O . GLY A 1 83 ? 41.560 6.469 -33.831 1.00 83.31 83 GLY A O 1
ATOM 705 N N . ASN A 1 84 ? 41.702 4.271 -34.273 1.00 86.88 84 ASN A N 1
ATOM 706 C CA . ASN A 1 84 ? 40.265 4.113 -34.492 1.00 86.88 84 ASN A CA 1
ATOM 707 C C . ASN A 1 84 ? 39.538 3.880 -33.169 1.00 86.88 84 ASN A C 1
ATOM 709 O O . ASN A 1 84 ? 39.983 3.092 -32.333 1.00 86.88 84 ASN A O 1
ATOM 713 N N . THR A 1 85 ? 38.381 4.518 -33.015 1.00 86.19 85 THR A N 1
ATOM 714 C CA . THR A 1 85 ? 37.445 4.232 -31.927 1.00 86.19 85 THR A CA 1
ATOM 715 C C . THR A 1 85 ? 36.704 2.934 -32.220 1.00 86.19 85 THR A C 1
ATOM 717 O O . THR A 1 85 ? 36.019 2.819 -33.235 1.00 86.19 85 THR A O 1
ATOM 720 N N . ILE A 1 86 ? 36.823 1.965 -31.317 1.00 82.75 86 ILE A N 1
ATOM 721 C CA . ILE A 1 86 ? 36.061 0.720 -31.339 1.00 82.75 86 ILE A CA 1
ATOM 722 C C . ILE A 1 86 ? 35.087 0.755 -30.168 1.00 82.75 86 ILE A C 1
ATOM 724 O O . ILE A 1 86 ? 35.500 0.802 -29.008 1.00 82.75 86 ILE A O 1
ATOM 728 N N . TYR A 1 87 ? 33.794 0.742 -30.479 1.00 81.06 87 TYR A N 1
ATOM 729 C CA . TYR A 1 87 ? 32.743 0.651 -29.475 1.00 81.06 87 TYR A CA 1
ATOM 730 C C . TYR A 1 87 ? 32.579 -0.794 -29.007 1.00 81.06 87 TYR A C 1
ATOM 732 O O . TYR A 1 87 ? 32.651 -1.736 -29.802 1.00 81.06 87 TYR A O 1
ATOM 740 N N . CYS A 1 88 ? 32.356 -0.975 -27.709 1.00 80.38 88 CYS A N 1
ATOM 741 C CA . CYS A 1 88 ? 32.004 -2.274 -27.159 1.00 80.38 88 CYS A CA 1
ATOM 742 C C . CYS A 1 88 ? 30.647 -2.722 -27.726 1.00 80.38 88 CYS A C 1
ATOM 744 O O . CYS A 1 88 ? 29.734 -1.901 -27.794 1.00 80.38 88 CYS A O 1
ATOM 746 N N . PRO A 1 89 ? 30.475 -4.002 -28.097 1.00 80.19 89 PRO A N 1
ATOM 747 C CA . PRO A 1 89 ? 29.179 -4.516 -28.528 1.00 80.19 89 PRO A CA 1
ATOM 748 C C . PRO A 1 89 ? 28.103 -4.312 -27.462 1.00 80.19 89 PRO A C 1
ATOM 750 O O . PRO A 1 89 ? 28.389 -4.412 -26.266 1.00 80.19 89 PRO A O 1
ATOM 753 N N . PHE A 1 90 ? 26.868 -4.084 -27.905 1.00 76.81 90 PHE A N 1
ATOM 754 C CA . PHE A 1 90 ? 25.707 -4.045 -27.023 1.00 76.81 90 PHE A CA 1
ATOM 755 C C . PHE A 1 90 ? 25.591 -5.366 -26.252 1.00 76.81 90 PHE A C 1
ATOM 757 O O . PHE A 1 90 ? 25.647 -6.453 -26.838 1.00 76.81 90 PHE A O 1
ATOM 764 N N . ASN A 1 91 ? 25.434 -5.279 -24.933 1.00 70.25 91 ASN A N 1
ATOM 765 C CA . ASN A 1 91 ? 25.300 -6.437 -24.063 1.00 70.25 91 ASN A CA 1
ATOM 766 C C . ASN A 1 91 ? 23.916 -6.428 -23.400 1.00 70.25 91 ASN A C 1
ATOM 768 O O . ASN A 1 91 ? 23.774 -5.815 -22.347 1.00 70.25 91 ASN A O 1
ATOM 772 N N . PRO A 1 92 ? 22.925 -7.179 -23.913 1.00 60.06 92 PRO A N 1
ATOM 773 C CA . PRO A 1 92 ? 21.574 -7.204 -23.341 1.00 60.06 92 PRO A CA 1
ATOM 774 C C . PRO A 1 92 ? 21.520 -7.733 -21.900 1.00 60.06 92 PRO A C 1
ATOM 776 O O . PRO A 1 92 ? 20.524 -7.532 -21.220 1.00 60.06 92 PRO A O 1
ATOM 779 N N . ASN A 1 93 ? 22.577 -8.407 -21.429 1.00 59.28 93 ASN A N 1
ATOM 780 C CA . ASN A 1 93 ? 22.691 -8.896 -20.052 1.00 59.28 93 ASN A CA 1
ATOM 781 C C . ASN A 1 93 ? 23.406 -7.902 -19.129 1.00 59.28 93 ASN A C 1
ATOM 783 O O . ASN A 1 93 ? 23.641 -8.198 -17.956 1.00 59.28 93 ASN A O 1
ATOM 787 N N . ARG A 1 94 ? 23.835 -6.750 -19.653 1.00 62.00 94 ARG A N 1
ATOM 788 C CA . ARG A 1 94 ? 24.332 -5.664 -18.824 1.00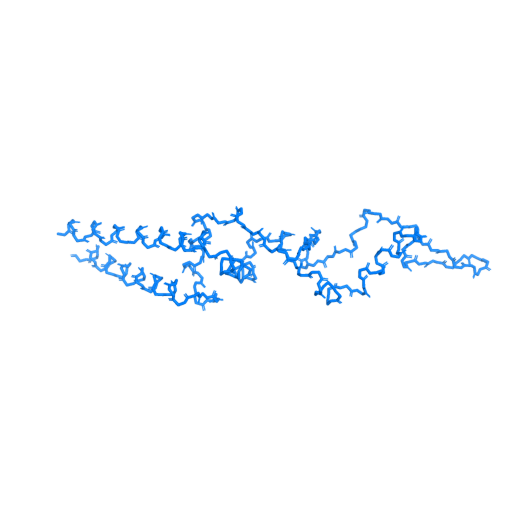 62.00 94 ARG A CA 1
ATOM 789 C C . ARG A 1 94 ? 23.139 -5.103 -18.069 1.00 62.00 94 ARG A C 1
ATOM 791 O O . ARG A 1 94 ? 22.099 -4.818 -18.650 1.00 62.00 94 ARG A O 1
ATOM 798 N N . ALA A 1 95 ? 23.311 -4.916 -16.771 1.00 54.69 95 ALA A N 1
ATOM 799 C CA . ALA A 1 95 ? 22.379 -4.125 -15.999 1.00 54.69 95 ALA A CA 1
ATOM 800 C C . ALA A 1 95 ? 22.550 -2.658 -16.419 1.00 54.69 95 ALA A C 1
ATOM 802 O O . ALA A 1 95 ? 23.383 -1.925 -15.887 1.00 54.69 95 ALA A O 1
ATOM 803 N N . TYR A 1 96 ? 21.805 -2.265 -17.452 1.00 55.00 96 TYR A N 1
ATOM 804 C CA . TYR A 1 96 ? 21.657 -0.871 -17.874 1.00 55.00 96 TYR A CA 1
ATOM 805 C C . TYR A 1 96 ? 20.905 -0.040 -16.825 1.00 55.00 96 TYR A C 1
ATOM 807 O O . TYR A 1 96 ? 20.879 1.183 -16.917 1.00 55.00 96 TYR A O 1
ATOM 815 N N . PHE A 1 97 ? 20.336 -0.711 -15.821 1.00 53.47 97 PHE A N 1
ATOM 816 C CA . PHE A 1 97 ? 19.472 -0.160 -14.794 1.00 53.47 97 PHE A CA 1
ATOM 817 C C . PHE A 1 97 ? 19.911 -0.685 -13.426 1.00 53.47 97 PHE A C 1
ATOM 819 O O . PHE A 1 97 ? 20.058 -1.892 -13.241 1.00 53.47 97 PHE A O 1
ATOM 826 N N . TYR A 1 98 ? 20.097 0.223 -12.475 1.00 49.38 98 TYR A N 1
ATOM 827 C CA . TYR A 1 98 ? 20.138 -0.073 -11.048 1.00 49.38 98 TYR A CA 1
ATOM 828 C C . TYR A 1 98 ? 19.459 1.092 -10.344 1.00 49.38 98 TYR A C 1
ATOM 830 O O . TYR A 1 98 ? 19.973 2.210 -10.389 1.00 49.38 98 TYR A O 1
ATOM 838 N N . TYR A 1 99 ? 18.333 0.834 -9.689 1.00 46.00 99 TYR A N 1
ATOM 839 C CA . TYR A 1 99 ? 17.679 1.813 -8.828 1.00 46.00 99 TYR A CA 1
ATOM 840 C C . TYR A 1 99 ? 17.547 1.189 -7.440 1.00 46.00 99 TYR A C 1
ATOM 842 O O . TYR A 1 99 ? 17.024 0.092 -7.305 1.00 46.00 99 TYR A O 1
ATOM 850 N N . ASN A 1 100 ? 18.137 1.809 -6.414 1.00 44.16 100 ASN A N 1
ATOM 851 C CA . ASN A 1 100 ? 18.170 1.283 -5.037 1.00 44.16 100 ASN A CA 1
ATOM 852 C C . ASN A 1 100 ? 18.648 -0.185 -4.882 1.00 44.16 100 ASN A C 1
ATOM 854 O O . ASN A 1 100 ? 18.214 -0.898 -3.982 1.00 44.16 100 ASN A O 1
ATOM 858 N N . GLY A 1 101 ? 19.571 -0.652 -5.734 1.00 45.59 101 GLY A N 1
ATOM 859 C CA . GLY A 1 101 ? 20.104 -2.028 -5.679 1.00 45.59 101 GLY A CA 1
ATOM 860 C C . GLY A 1 101 ? 19.179 -3.103 -6.265 1.00 45.59 101 GLY A C 1
ATOM 861 O O . GLY A 1 101 ? 19.497 -4.288 -6.185 1.00 45.59 101 GLY A O 1
ATOM 862 N N . CYS A 1 102 ? 18.084 -2.665 -6.874 1.00 43.12 102 CYS A N 1
ATOM 863 C CA . CYS A 1 102 ? 16.973 -3.441 -7.403 1.00 43.12 102 CYS A CA 1
ATOM 864 C C . CYS A 1 102 ? 16.978 -3.309 -8.951 1.00 43.12 102 CYS A C 1
ATOM 866 O O . CYS A 1 102 ? 17.430 -2.289 -9.493 1.00 43.12 102 CYS A O 1
ATOM 868 N N . GLY A 1 103 ? 16.641 -4.382 -9.672 1.00 50.12 103 GLY A N 1
ATOM 869 C CA . GLY A 1 103 ? 16.822 -4.529 -11.122 1.00 50.12 103 GLY A CA 1
ATOM 870 C C . GLY A 1 103 ? 15.527 -4.905 -11.846 1.00 50.12 103 GLY A C 1
ATOM 871 O O . GLY A 1 103 ? 14.755 -5.710 -11.349 1.00 50.12 103 GLY A O 1
ATOM 872 N N . ASN A 1 104 ? 15.376 -4.401 -13.079 1.00 52.34 104 ASN A N 1
ATOM 873 C CA . ASN A 1 104 ? 14.167 -4.397 -13.926 1.00 52.34 104 ASN A CA 1
ATOM 874 C C . ASN A 1 104 ? 13.138 -3.343 -13.499 1.00 52.34 104 ASN A C 1
ATOM 876 O O . ASN A 1 104 ? 12.433 -3.506 -12.519 1.00 52.34 104 ASN A O 1
ATOM 880 N N . LEU A 1 105 ? 13.049 -2.264 -14.277 1.00 57.94 105 LEU A N 1
ATOM 881 C CA . LEU A 1 105 ? 12.015 -1.243 -14.114 1.00 57.94 105 LEU A CA 1
ATOM 882 C C . LEU A 1 105 ? 10.726 -1.734 -14.781 1.00 57.94 105 LEU A C 1
ATOM 884 O O . LEU A 1 105 ? 10.753 -2.128 -15.950 1.00 57.94 105 LEU A O 1
ATOM 888 N N . VAL A 1 106 ? 9.618 -1.715 -14.039 1.00 56.84 106 VAL A N 1
ATOM 889 C CA . VAL A 1 106 ? 8.270 -1.884 -14.588 1.00 56.84 106 VAL A CA 1
ATOM 890 C C . VAL A 1 106 ? 7.726 -0.486 -14.856 1.00 56.84 106 VAL A C 1
ATOM 892 O O . VAL A 1 106 ? 7.576 0.314 -13.940 1.00 56.84 106 VAL A O 1
ATOM 895 N N . SER A 1 107 ? 7.478 -0.162 -16.119 1.00 61.00 107 SER A N 1
ATOM 896 C CA . SER A 1 107 ? 6.945 1.141 -16.511 1.00 61.00 107 SER A CA 1
ATOM 897 C C . SER A 1 107 ? 5.619 0.954 -17.240 1.00 61.00 107 SER A C 1
ATOM 899 O O . SER A 1 107 ? 5.544 0.221 -18.231 1.00 61.00 107 SER A O 1
ATOM 901 N N . CYS A 1 108 ? 4.568 1.592 -16.739 1.00 64.00 108 CYS A N 1
ATOM 902 C CA . CYS A 1 108 ? 3.216 1.505 -17.280 1.00 64.00 108 CYS A CA 1
ATOM 903 C C . CYS A 1 108 ? 2.491 2.833 -17.045 1.00 64.00 108 CYS A C 1
ATOM 905 O O . CYS A 1 108 ? 2.751 3.519 -16.063 1.00 64.00 108 CYS A O 1
ATOM 907 N N . SER A 1 109 ? 1.569 3.185 -17.941 1.00 66.19 109 SER A N 1
ATOM 908 C CA . SER A 1 109 ? 0.679 4.338 -17.757 1.00 66.19 109 SER A CA 1
ATOM 909 C C . SER A 1 109 ? -0.414 4.090 -16.712 1.00 66.19 109 SER A C 1
ATOM 911 O O . SER A 1 109 ? -1.068 5.030 -16.277 1.00 66.19 109 SER A O 1
ATOM 913 N N . GLU A 1 110 ? -0.641 2.831 -16.338 1.00 71.50 110 GLU A N 1
ATOM 914 C CA . GLU A 1 110 ? -1.619 2.413 -15.334 1.00 71.50 110 GLU A CA 1
ATOM 915 C C . GLU A 1 110 ? -0.890 1.607 -14.254 1.00 71.50 110 GLU A C 1
ATOM 917 O O . GLU A 1 110 ? -0.163 0.653 -14.555 1.00 71.50 110 GLU A O 1
ATOM 922 N N . LYS A 1 111 ? -1.035 2.030 -12.997 1.00 82.31 111 LYS A N 1
ATOM 923 C CA . LYS A 1 111 ? -0.482 1.334 -11.834 1.00 82.31 111 LYS A CA 1
ATOM 924 C C . LYS A 1 111 ? -1.490 0.275 -11.403 1.00 82.31 111 LYS A C 1
ATOM 926 O O . LYS A 1 111 ? -2.627 0.619 -11.129 1.00 82.31 111 LYS A O 1
ATOM 931 N N . ASP A 1 112 ? -1.065 -0.980 -11.334 1.00 83.56 112 ASP A N 1
ATOM 932 C CA . ASP A 1 112 ? -1.881 -2.079 -10.812 1.00 83.56 112 ASP A CA 1
ATOM 933 C C . ASP A 1 112 ? -1.045 -2.853 -9.793 1.00 83.56 112 ASP A C 1
ATOM 935 O O . ASP A 1 112 ? -0.173 -3.654 -10.148 1.00 83.56 112 ASP A O 1
ATOM 939 N N . TYR A 1 113 ? -1.294 -2.584 -8.513 1.00 88.19 113 TYR A N 1
ATOM 940 C CA . TYR A 1 113 ? -0.715 -3.342 -7.409 1.00 88.19 113 TYR A CA 1
ATOM 941 C C . TYR A 1 113 ? -1.738 -4.277 -6.757 1.00 88.19 113 TYR A C 1
ATOM 943 O O . TYR A 1 113 ? -1.501 -4.735 -5.642 1.00 88.19 113 TYR A O 1
ATOM 951 N N . SER A 1 114 ? -2.873 -4.568 -7.404 1.00 88.19 114 SER A N 1
ATOM 952 C CA . SER A 1 114 ? -3.994 -5.322 -6.808 1.00 88.19 114 SER A CA 1
ATOM 953 C C . SER A 1 114 ? -3.571 -6.668 -6.205 1.00 88.19 114 SER A C 1
ATOM 955 O O . SER A 1 114 ? -4.118 -7.114 -5.199 1.00 88.19 114 SER A O 1
ATOM 957 N N . ALA A 1 115 ? -2.525 -7.292 -6.757 1.00 88.56 115 ALA A N 1
ATOM 958 C CA . ALA A 1 115 ? -1.924 -8.519 -6.234 1.00 88.56 115 ALA A CA 1
ATOM 959 C C . ALA A 1 115 ? -1.365 -8.397 -4.799 1.00 88.56 115 ALA A C 1
ATOM 961 O O . ALA A 1 115 ? -1.133 -9.420 -4.154 1.00 88.56 115 ALA A O 1
ATOM 962 N N . TYR A 1 116 ? -1.131 -7.176 -4.318 1.00 90.75 116 TYR A N 1
ATOM 963 C CA . TYR A 1 116 ? -0.637 -6.864 -2.979 1.00 90.75 116 TYR A CA 1
ATOM 964 C C . TYR A 1 116 ? -1.745 -6.460 -1.998 1.00 90.75 116 TYR A C 1
ATOM 966 O O . TYR A 1 116 ? -1.454 -6.215 -0.828 1.00 90.75 116 TYR A O 1
ATOM 974 N N . LEU A 1 117 ? -3.004 -6.388 -2.442 1.00 94.56 117 LEU A N 1
ATOM 975 C CA . LEU A 1 117 ? -4.125 -6.121 -1.553 1.00 94.56 117 LEU A CA 1
ATOM 976 C C . LEU A 1 117 ? -4.491 -7.391 -0.771 1.00 94.56 117 LEU A C 1
ATOM 978 O O . LEU A 1 117 ? -5.287 -8.230 -1.200 1.00 94.56 117 LEU A O 1
ATOM 982 N N . ASP A 1 118 ? -3.899 -7.530 0.411 1.00 94.50 118 ASP A N 1
ATOM 983 C CA . ASP A 1 118 ? -4.169 -8.612 1.351 1.00 94.50 118 ASP A CA 1
ATOM 984 C C . ASP A 1 118 ? -4.281 -8.102 2.802 1.00 94.50 118 ASP A C 1
ATOM 986 O O . ASP A 1 118 ? -4.102 -6.922 3.103 1.00 94.50 118 ASP A O 1
ATOM 990 N N . ASN A 1 119 ? -4.602 -9.003 3.736 1.00 93.88 119 ASN A N 1
ATOM 991 C CA . ASN A 1 119 ? -4.692 -8.640 5.156 1.00 93.88 119 ASN A CA 1
ATOM 992 C C . ASN A 1 119 ? -3.352 -8.153 5.730 1.00 93.88 119 ASN A C 1
ATOM 994 O O . ASN A 1 119 ? -3.352 -7.400 6.699 1.00 93.88 119 ASN A O 1
ATOM 998 N N . TYR A 1 120 ? -2.224 -8.583 5.155 1.00 92.62 120 TYR A N 1
ATOM 999 C CA . TYR A 1 120 ? -0.902 -8.178 5.617 1.00 92.62 120 TYR A CA 1
ATOM 1000 C C . TYR A 1 120 ? -0.610 -6.721 5.245 1.00 92.62 120 TYR A C 1
ATOM 1002 O O . TYR A 1 120 ? -0.108 -5.972 6.083 1.00 92.62 120 TYR A O 1
ATOM 1010 N N . PHE A 1 121 ? -1.003 -6.285 4.047 1.00 93.50 121 PHE A N 1
ATOM 1011 C CA . PHE A 1 121 ? -1.014 -4.873 3.676 1.00 93.50 121 PHE A CA 1
ATOM 1012 C C . PHE A 1 121 ? -1.863 -4.044 4.651 1.00 93.50 121 PHE A C 1
ATOM 1014 O O . PHE A 1 121 ? -1.383 -3.036 5.168 1.00 93.50 121 PHE A O 1
ATOM 1021 N N . VAL A 1 122 ? -3.085 -4.490 4.968 1.00 95.94 122 VAL A N 1
ATOM 1022 C CA . VAL A 1 122 ? -3.971 -3.775 5.908 1.00 95.94 122 VAL A CA 1
ATOM 1023 C C . VAL A 1 122 ? -3.331 -3.644 7.293 1.00 95.94 122 VAL A C 1
ATOM 1025 O O . VAL A 1 122 ? -3.306 -2.547 7.854 1.00 95.94 122 VAL A O 1
ATOM 1028 N N . ASP A 1 123 ? -2.748 -4.723 7.825 1.00 94.75 123 ASP A N 1
ATOM 1029 C CA . ASP A 1 123 ? -2.005 -4.691 9.093 1.00 94.75 123 ASP A CA 1
ATOM 1030 C C . ASP A 1 123 ? -0.870 -3.657 9.051 1.00 94.75 123 ASP A C 1
ATOM 1032 O O . ASP A 1 123 ? -0.693 -2.863 9.976 1.00 94.75 123 ASP A O 1
ATOM 1036 N N . LYS A 1 124 ? -0.122 -3.617 7.946 1.00 94.25 124 LYS A N 1
ATOM 1037 C CA . LYS A 1 124 ? 0.996 -2.688 7.768 1.00 94.25 124 LYS A CA 1
ATOM 1038 C C . LYS A 1 124 ? 0.559 -1.237 7.659 1.00 94.25 124 LYS A C 1
ATOM 1040 O O . LYS A 1 124 ? 1.249 -0.371 8.202 1.00 94.25 124 LYS A O 1
ATOM 1045 N N . VAL A 1 125 ? -0.569 -0.970 7.009 1.00 94.19 125 VAL A N 1
ATOM 1046 C CA . VAL A 1 125 ? -1.177 0.363 6.976 1.00 94.19 125 VAL A CA 1
ATOM 1047 C C . VAL A 1 125 ? -1.557 0.807 8.386 1.00 94.19 125 VAL A C 1
ATOM 1049 O O . VAL A 1 125 ? -1.188 1.906 8.790 1.00 94.19 125 VAL A O 1
ATOM 1052 N N . ILE A 1 126 ? -2.216 -0.055 9.165 1.00 95.06 126 ILE A N 1
ATOM 1053 C CA . ILE A 1 126 ? -2.600 0.243 10.554 1.00 95.06 126 ILE A CA 1
ATOM 1054 C C . ILE A 1 126 ? -1.361 0.533 11.414 1.00 95.06 126 ILE A C 1
ATOM 1056 O O . ILE A 1 126 ? -1.331 1.526 12.142 1.00 95.06 126 ILE A O 1
ATOM 1060 N N . ASP A 1 127 ? -0.322 -0.296 11.309 1.00 93.19 127 ASP A N 1
ATOM 1061 C CA . ASP A 1 127 ? 0.901 -0.160 12.108 1.00 93.19 127 ASP A CA 1
ATOM 1062 C C . ASP A 1 127 ? 1.708 1.105 11.770 1.00 93.19 127 ASP A C 1
ATOM 1064 O O . ASP A 1 127 ? 2.396 1.650 12.638 1.00 93.19 127 ASP A O 1
ATOM 1068 N N . ASN A 1 128 ? 1.628 1.586 10.525 1.00 92.12 128 ASN A N 1
ATOM 1069 C CA . ASN A 1 128 ? 2.439 2.701 10.025 1.00 92.12 128 ASN A CA 1
ATOM 1070 C C . ASN A 1 128 ? 1.628 3.961 9.696 1.00 92.12 128 ASN A C 1
ATOM 1072 O O . ASN A 1 128 ? 2.199 4.920 9.180 1.00 92.12 128 ASN A O 1
ATOM 1076 N N . ALA A 1 129 ? 0.339 4.008 10.046 1.00 92.19 129 ALA A N 1
ATOM 1077 C CA . ALA A 1 129 ? -0.612 5.040 9.623 1.00 92.19 129 ALA A CA 1
ATOM 1078 C C . ALA A 1 129 ? -0.094 6.481 9.766 1.00 92.19 129 ALA A C 1
ATOM 1080 O O . ALA A 1 129 ? -0.271 7.303 8.879 1.00 92.19 129 ALA A O 1
ATOM 1081 N N . SER A 1 130 ? 0.621 6.785 10.855 1.00 88.94 130 SER A N 1
ATOM 1082 C CA . SER A 1 130 ? 1.163 8.131 11.117 1.00 88.94 130 SER A CA 1
ATOM 1083 C C . SER A 1 130 ? 2.215 8.629 10.114 1.00 88.94 130 SER A C 1
ATOM 1085 O O . SER A 1 130 ? 2.512 9.823 10.091 1.00 88.94 130 SER A O 1
ATOM 1087 N N . GLY A 1 131 ? 2.823 7.721 9.348 1.00 86.38 131 GLY A N 1
ATOM 1088 C CA . GLY A 1 131 ? 3.838 8.020 8.338 1.00 86.38 131 GLY A CA 1
ATOM 1089 C C . GLY A 1 131 ? 3.338 7.879 6.902 1.00 86.38 131 GLY A C 1
ATOM 1090 O O . GLY A 1 131 ? 4.123 8.101 5.983 1.00 86.38 131 GLY A O 1
ATOM 1091 N N . LEU A 1 132 ? 2.073 7.506 6.712 1.00 89.69 132 LEU A N 1
ATOM 1092 C CA . LEU A 1 132 ? 1.468 7.283 5.404 1.00 89.69 132 LEU A CA 1
ATOM 1093 C C . LEU A 1 132 ? 0.517 8.429 5.071 1.00 89.69 132 LEU A C 1
ATOM 1095 O O . LEU A 1 132 ? -0.100 9.016 5.960 1.00 89.69 132 LEU A O 1
ATOM 1099 N N . TRP A 1 133 ? 0.376 8.736 3.785 1.00 93.00 133 TRP A N 1
ATOM 1100 C CA . TRP A 1 133 ? -0.805 9.454 3.331 1.00 93.00 133 TRP A CA 1
ATOM 1101 C C . TRP A 1 133 ? -1.973 8.469 3.274 1.00 93.00 133 TRP A C 1
ATOM 1103 O O . TRP A 1 133 ? -1.858 7.413 2.651 1.00 93.00 133 TRP A O 1
ATOM 1113 N N . LEU A 1 134 ? -3.079 8.802 3.938 1.00 94.88 134 LEU A N 1
ATOM 1114 C CA . LEU A 1 134 ? -4.286 7.985 3.974 1.00 94.88 134 LEU A CA 1
ATOM 1115 C C . LEU A 1 134 ? -5.520 8.867 3.743 1.00 94.88 134 LEU A C 1
ATOM 1117 O O . LEU A 1 134 ? -5.525 10.026 4.162 1.00 94.88 134 LEU A O 1
ATOM 1121 N N . PRO A 1 135 ? -6.573 8.338 3.104 1.00 96.12 135 PRO A N 1
ATOM 1122 C CA . PRO A 1 135 ? -7.858 9.021 3.035 1.00 96.12 135 PRO A CA 1
ATOM 1123 C C . PRO A 1 135 ? -8.473 9.214 4.427 1.00 96.12 135 PRO A C 1
ATOM 1125 O O . PRO A 1 135 ? -8.335 8.346 5.292 1.00 96.12 135 PRO A O 1
ATOM 1128 N N . ASP A 1 136 ? -9.215 10.312 4.620 1.00 96.44 136 ASP A N 1
ATOM 1129 C CA . ASP A 1 136 ? -9.851 10.661 5.903 1.00 96.44 136 ASP A CA 1
ATOM 1130 C C . ASP A 1 136 ? -10.680 9.497 6.483 1.00 96.44 136 ASP A C 1
ATOM 1132 O O . ASP A 1 136 ? -10.637 9.236 7.684 1.00 96.44 136 ASP A O 1
ATOM 1136 N N . GLU A 1 137 ? -11.397 8.759 5.629 1.00 96.25 137 GLU A N 1
ATOM 1137 C CA . GLU A 1 137 ? -12.211 7.601 6.025 1.00 96.25 137 GLU A CA 1
ATOM 1138 C C . GLU A 1 137 ? -11.363 6.477 6.643 1.00 96.25 137 GLU A C 1
ATOM 1140 O O . GLU A 1 137 ? -11.724 5.911 7.677 1.00 96.25 137 GLU A O 1
ATOM 1145 N N . ILE A 1 138 ? -10.184 6.205 6.077 1.00 97.81 138 ILE A N 1
ATOM 1146 C CA . ILE A 1 138 ? -9.243 5.222 6.621 1.00 97.81 138 ILE A CA 1
ATOM 1147 C C . ILE A 1 138 ? -8.619 5.727 7.925 1.00 97.81 138 ILE A C 1
ATOM 1149 O O . ILE A 1 138 ? -8.499 4.964 8.887 1.00 97.81 138 ILE A O 1
ATOM 1153 N N . GLU A 1 139 ? -8.257 7.011 8.005 1.00 97.25 139 GLU A N 1
ATOM 1154 C CA . GLU A 1 139 ? -7.731 7.596 9.244 1.00 97.25 139 GLU A CA 1
ATOM 1155 C C . GLU A 1 139 ? -8.738 7.514 10.402 1.00 97.25 139 GLU A C 1
ATOM 1157 O O . GLU A 1 139 ? -8.356 7.263 11.551 1.00 97.25 139 GLU A O 1
ATOM 1162 N N . GLU A 1 140 ? -10.026 7.718 10.118 1.00 97.88 140 GLU A N 1
ATOM 1163 C CA . GLU A 1 140 ? -11.104 7.601 11.100 1.00 97.88 140 GLU A CA 1
ATOM 1164 C C . GLU A 1 140 ? -11.269 6.164 11.603 1.00 97.88 140 GLU A C 1
ATOM 1166 O O . GLU A 1 140 ? -11.317 5.951 12.820 1.00 97.88 140 GLU A O 1
ATOM 1171 N N . LEU A 1 141 ? -11.267 5.181 10.699 1.00 98.25 141 LEU A N 1
ATOM 1172 C CA . LEU A 1 141 ? -11.330 3.758 11.044 1.00 98.25 141 LEU A CA 1
ATOM 1173 C C . LEU A 1 141 ? -10.147 3.323 11.919 1.00 98.25 141 LEU A C 1
ATOM 1175 O O . LEU A 1 141 ? -10.323 2.657 12.943 1.00 98.25 141 LEU A O 1
ATOM 1179 N N . ILE A 1 142 ? -8.934 3.748 11.566 1.00 97.94 142 ILE A N 1
ATOM 1180 C CA . ILE A 1 142 ? -7.723 3.444 12.339 1.00 97.94 142 ILE A CA 1
ATOM 1181 C C . ILE A 1 142 ? -7.779 4.100 13.726 1.00 97.94 142 ILE A C 1
ATOM 1183 O O . ILE A 1 142 ? -7.421 3.476 14.730 1.00 97.94 142 ILE A O 1
ATOM 1187 N N . ARG A 1 143 ? -8.269 5.342 13.820 1.00 97.88 143 ARG A N 1
ATOM 1188 C CA . ARG A 1 143 ? -8.464 6.029 15.106 1.00 97.88 143 ARG A CA 1
ATOM 1189 C C . ARG A 1 143 ? -9.450 5.278 15.999 1.00 97.88 143 ARG A C 1
ATOM 1191 O O . ARG A 1 143 ? -9.150 5.069 17.175 1.00 97.88 143 ARG A O 1
ATOM 1198 N N . GLU A 1 144 ? -10.580 4.838 15.447 1.00 98.19 144 GLU A N 1
ATOM 1199 C CA . GLU A 1 144 ? -11.564 4.024 16.170 1.00 98.19 144 GLU A CA 1
ATOM 1200 C C . GLU A 1 144 ? -10.928 2.722 16.689 1.00 98.19 144 GLU A C 1
ATOM 1202 O O . GLU A 1 144 ? -11.083 2.367 17.862 1.00 98.19 144 GLU A O 1
ATOM 1207 N N . LEU A 1 145 ? -10.143 2.040 15.850 1.00 97.81 145 LEU A N 1
ATOM 1208 C CA . LEU A 1 145 ? -9.448 0.810 16.225 1.00 97.81 145 LEU A CA 1
ATOM 1209 C C . LEU A 1 145 ? -8.488 1.021 17.407 1.00 97.81 145 LEU A C 1
ATOM 1211 O O . LEU A 1 145 ? -8.450 0.201 18.331 1.00 97.81 145 LEU A O 1
ATOM 1215 N N . TYR A 1 146 ? -7.738 2.126 17.421 1.00 96.69 146 TYR A N 1
ATOM 1216 C CA . TYR A 1 146 ? -6.870 2.466 18.551 1.00 96.69 146 TYR A CA 1
ATOM 1217 C C . TYR A 1 146 ? -7.660 2.671 19.849 1.00 96.69 146 TYR A C 1
ATOM 1219 O O . TYR A 1 146 ? -7.260 2.153 20.895 1.00 96.69 146 TYR A O 1
ATOM 1227 N N . GLU A 1 147 ? -8.791 3.377 19.801 1.00 97.62 147 GLU A N 1
ATOM 1228 C CA . GLU A 1 147 ? -9.654 3.588 20.971 1.00 97.62 147 GLU A CA 1
ATOM 1229 C C . GLU A 1 147 ? -10.223 2.266 21.509 1.00 97.62 147 GLU A C 1
ATOM 1231 O O . GLU A 1 147 ? -10.202 2.020 22.722 1.00 97.62 147 GLU A O 1
ATOM 1236 N N . ILE A 1 148 ? -10.657 1.376 20.611 1.00 97.38 148 ILE A N 1
ATOM 1237 C CA . ILE A 1 148 ? -11.132 0.032 20.958 1.00 97.38 148 ILE A CA 1
ATOM 1238 C C . ILE A 1 148 ? -10.031 -0.771 21.658 1.00 97.38 148 ILE A C 1
ATOM 1240 O O . ILE A 1 148 ? -10.273 -1.351 22.719 1.00 97.38 148 ILE A O 1
ATOM 1244 N N . ASN A 1 149 ? -8.813 -0.779 21.112 1.00 94.88 149 ASN A N 1
ATOM 1245 C CA . ASN A 1 149 ? -7.686 -1.520 21.683 1.00 94.88 149 ASN A CA 1
ATOM 1246 C C . ASN A 1 149 ? -7.291 -1.008 23.078 1.00 94.88 149 ASN A C 1
ATOM 1248 O O . ASN A 1 149 ? -6.961 -1.802 23.971 1.00 94.88 149 ASN A O 1
ATOM 1252 N N . VAL A 1 150 ? -7.377 0.307 23.303 1.00 96.50 150 VAL A N 1
ATOM 1253 C CA . VAL A 1 150 ? -7.182 0.912 24.629 1.00 96.50 150 VAL A CA 1
ATOM 1254 C C . VAL A 1 150 ? -8.250 0.426 25.613 1.00 96.50 150 VAL A C 1
ATOM 1256 O O . VAL A 1 150 ? -7.912 0.030 26.734 1.00 96.50 150 VAL A O 1
ATOM 1259 N N . GLU A 1 151 ? -9.523 0.398 25.213 1.00 96.19 151 GLU A N 1
ATOM 1260 C CA . GLU A 1 151 ? -10.611 -0.053 26.088 1.00 96.19 151 GLU A CA 1
ATOM 1261 C C . GLU A 1 151 ? -10.540 -1.559 26.380 1.00 96.19 151 GLU A C 1
ATOM 1263 O O . GLU A 1 151 ? -10.714 -1.965 27.531 1.00 96.19 151 GLU A O 1
ATOM 1268 N N . ILE A 1 152 ? -10.203 -2.392 25.391 1.00 94.88 152 ILE A N 1
ATOM 1269 C CA . ILE A 1 152 ? -9.955 -3.829 25.593 1.00 94.88 152 ILE A CA 1
ATOM 1270 C C . ILE A 1 152 ? -8.844 -4.028 26.627 1.00 94.88 152 ILE A C 1
ATOM 1272 O O . ILE A 1 152 ? -9.026 -4.752 27.609 1.00 94.88 152 ILE A O 1
ATOM 1276 N N . THR A 1 153 ? -7.717 -3.332 26.461 1.00 94.94 153 THR A N 1
ATOM 1277 C CA . THR A 1 153 ? -6.587 -3.403 27.398 1.00 94.94 153 THR A CA 1
ATOM 1278 C C . THR A 1 153 ? -7.004 -2.975 28.805 1.00 94.94 153 THR A C 1
ATOM 1280 O O . THR A 1 153 ? -6.598 -3.592 29.792 1.00 94.94 153 THR A O 1
ATOM 1283 N N . ARG A 1 154 ? -7.850 -1.947 28.928 1.00 94.69 154 ARG A N 1
ATOM 1284 C CA . ARG A 1 154 ? -8.402 -1.518 30.217 1.00 94.69 154 ARG A CA 1
ATOM 1285 C C . ARG A 1 154 ? -9.277 -2.601 30.848 1.00 94.69 154 ARG A C 1
ATOM 1287 O O . ARG A 1 154 ? -9.163 -2.832 32.048 1.00 94.69 154 ARG A O 1
ATOM 1294 N N . LEU A 1 155 ? -10.138 -3.258 30.076 1.00 93.12 155 LEU A N 1
ATOM 1295 C CA . LEU A 1 155 ? -11.048 -4.295 30.573 1.00 93.12 155 LEU A CA 1
ATOM 1296 C C . LEU A 1 155 ? -10.333 -5.592 30.966 1.00 93.12 155 LEU A C 1
ATOM 1298 O O . LEU A 1 155 ? -10.806 -6.274 31.866 1.00 93.12 155 LEU A O 1
ATOM 1302 N N . LEU A 1 156 ? -9.219 -5.938 30.316 1.00 91.38 156 LEU A N 1
ATOM 1303 C CA . LEU A 1 156 ? -8.433 -7.134 30.650 1.00 91.38 156 LEU A CA 1
ATOM 1304 C C . LEU A 1 156 ? -7.584 -6.965 31.920 1.00 91.38 156 LEU A C 1
ATOM 1306 O O . LEU A 1 156 ? -7.239 -7.955 32.562 1.00 91.38 156 LEU A O 1
ATOM 1310 N N . ASN A 1 157 ? -7.243 -5.723 32.271 1.00 91.00 157 ASN A N 1
ATOM 1311 C CA . ASN A 1 157 ? -6.395 -5.395 33.420 1.00 91.00 157 ASN A CA 1
ATOM 1312 C C . ASN A 1 157 ? -7.177 -5.011 34.694 1.00 91.00 157 ASN A C 1
ATOM 1314 O O . ASN A 1 157 ? -6.547 -4.737 35.717 1.00 91.00 157 ASN A O 1
ATOM 1318 N N . ASN A 1 158 ? -8.515 -4.971 34.640 1.00 78.06 158 ASN A N 1
ATOM 1319 C CA . ASN A 1 158 ? -9.414 -4.703 35.774 1.00 78.06 158 ASN A CA 1
ATOM 1320 C C . ASN A 1 158 ? -10.243 -5.940 36.127 1.00 78.06 158 ASN A C 1
ATOM 1322 O O . ASN A 1 158 ? -10.551 -6.105 37.329 1.00 78.06 158 ASN A O 1
#

Sequence (158 aa):
MNNTLEKLEGRAREIHTEIYNYFDENEDDFNKAIEDLDSYDGHIYDNRCYDMEELDEFYNSPLEAMERAFYGHDENYYTDSTGNTIYCPFNPNRAYFYYNGCGNLVSCSEKDYSAYLDNYFVDKVIDNASGLWLPDEIEELIRELYEINVEITRLLNN

pLDDT: mean 81.73, std 15.09, range [43.12, 98.31]

Radius of gyration: 24.68 Å; chains: 1; bounding box: 67×23×71 Å

Secondary structure (DSSP, 8-state):
-HHHHHHHHHHHHHHHHHHHHHHHH-HHHHHHHHHHHHHHH-SSGGG-EE-SSSHHHHSS-HHHHHHHHHHTEEEEEEE-TTS-EEEEEP-TTS----BTTB---EE-SS---GGG-SHHHHHHHHHHGGGS---HHHHHHHHHHHHHHHHHHHHH--

Foldseek 3Di:
DVVVLVVLVVLLVVLLVVLLVVCVVVVVQVLQQVVLLCVPPNQQFQNDEDEPVCVVVQDVDPVQVVVLVVVQFDPDWDQDPVGDIDGHGDDPPDQPDDDPNGGHHHYDNDDDPVVSSDSVSSVSCLVCVVSGDHPPVNVVSSVSSVVSVVVSVVVVVD